Protein AF-A0A2E1CTG0-F1 (afdb_monomer_lite)

Structure (mmCIF, N/CA/C/O backbone):
data_AF-A0A2E1CTG0-F1
#
_entry.id   AF-A0A2E1CTG0-F1
#
loop_
_atom_site.group_PDB
_atom_site.id
_atom_site.type_symbol
_atom_site.label_atom_id
_atom_site.label_alt_id
_atom_site.label_comp_id
_atom_site.label_asym_id
_atom_site.label_entity_id
_atom_site.label_seq_id
_atom_site.pdbx_PDB_ins_code
_atom_site.Cartn_x
_atom_site.Cartn_y
_atom_site.Cartn_z
_atom_site.occupancy
_atom_site.B_iso_or_equiv
_atom_site.auth_seq_id
_atom_site.auth_comp_id
_atom_site.auth_asym_id
_atom_site.auth_atom_id
_atom_site.pdbx_PDB_model_num
ATOM 1 N N . MET A 1 1 ? -1.767 13.095 60.963 1.00 46.12 1 MET A N 1
ATOM 2 C CA . MET A 1 1 ? -0.354 13.303 60.591 1.00 46.12 1 MET A CA 1
ATOM 3 C C . MET A 1 1 ? 0.422 12.025 60.876 1.00 46.12 1 MET A C 1
ATOM 5 O O . MET A 1 1 ? 0.858 11.847 61.997 1.00 46.12 1 MET A O 1
ATOM 9 N N . GLN A 1 2 ? 0.518 11.128 59.890 1.00 29.50 2 GLN A N 1
ATOM 10 C CA . GLN A 1 2 ? 1.746 10.404 59.538 1.00 29.50 2 GLN A CA 1
ATOM 11 C C . GLN A 1 2 ? 1.504 9.608 58.246 1.00 29.50 2 GLN A C 1
ATOM 13 O O . GLN A 1 2 ? 0.707 8.682 58.178 1.00 29.50 2 GLN A O 1
ATOM 18 N N . ILE A 1 3 ? 2.180 10.099 57.221 1.00 37.25 3 ILE A N 1
ATOM 19 C CA . ILE A 1 3 ? 2.483 9.547 55.903 1.00 37.25 3 ILE A CA 1
ATOM 20 C C . ILE A 1 3 ? 3.379 8.311 56.056 1.00 37.25 3 ILE A C 1
ATOM 22 O O . ILE A 1 3 ? 4.397 8.409 56.735 1.00 37.25 3 ILE A O 1
ATOM 26 N N . TYR A 1 4 ? 3.064 7.212 55.364 1.00 34.09 4 TYR A N 1
ATOM 27 C CA . TYR A 1 4 ? 4.067 6.237 54.929 1.00 34.09 4 TYR A CA 1
ATOM 28 C C . TYR A 1 4 ? 3.794 5.796 53.490 1.00 34.09 4 TYR A C 1
ATOM 30 O O . TYR A 1 4 ? 2.730 5.285 53.153 1.00 34.09 4 TYR A O 1
ATOM 38 N N . ASN A 1 5 ? 4.805 6.057 52.663 1.00 42.94 5 ASN A N 1
ATOM 39 C CA . ASN A 1 5 ? 4.960 5.647 51.279 1.00 42.94 5 ASN A CA 1
ATOM 40 C C . ASN A 1 5 ? 4.848 4.125 51.136 1.00 42.94 5 ASN A C 1
ATOM 42 O O . ASN A 1 5 ? 5.611 3.387 51.756 1.00 42.94 5 ASN A O 1
ATOM 46 N N . GLY A 1 6 ? 3.964 3.678 50.251 1.00 35.22 6 GLY A N 1
ATOM 47 C CA . GLY A 1 6 ? 3.881 2.298 49.794 1.00 35.22 6 GLY A CA 1
ATOM 48 C C . GLY A 1 6 ? 3.630 2.294 48.298 1.00 35.22 6 GLY A C 1
ATOM 49 O O . GLY A 1 6 ? 2.486 2.269 47.860 1.00 35.22 6 GLY A O 1
ATOM 50 N N . LEU A 1 7 ? 4.715 2.377 47.528 1.00 42.28 7 LEU A N 1
ATOM 51 C CA . LEU A 1 7 ? 4.756 2.092 46.100 1.00 42.28 7 LEU A CA 1
ATOM 52 C C . LEU A 1 7 ? 4.224 0.665 45.894 1.00 42.28 7 LEU A C 1
ATOM 54 O O . LEU A 1 7 ? 4.961 -0.305 46.064 1.00 42.28 7 LEU A O 1
ATOM 58 N N . PHE A 1 8 ? 2.933 0.531 45.585 1.00 39.03 8 PHE A N 1
ATOM 59 C CA . PHE A 1 8 ? 2.354 -0.729 45.134 1.00 39.03 8 PHE A CA 1
ATOM 60 C C . PHE A 1 8 ? 2.888 -0.990 43.723 1.00 39.03 8 PHE A C 1
ATOM 62 O O . PHE A 1 8 ? 2.322 -0.557 42.722 1.00 39.03 8 PHE A O 1
ATOM 69 N N . LEU A 1 9 ? 4.039 -1.662 43.665 1.00 36.94 9 LEU A N 1
ATOM 70 C CA . LEU A 1 9 ? 4.516 -2.356 42.479 1.00 36.94 9 LEU A CA 1
ATOM 71 C C . LEU A 1 9 ? 3.487 -3.445 42.156 1.00 36.94 9 LEU A C 1
ATOM 73 O O . LEU A 1 9 ? 3.584 -4.568 42.651 1.00 36.94 9 LEU A O 1
ATOM 77 N N . PHE A 1 10 ? 2.477 -3.108 41.354 1.00 40.25 10 PHE A N 1
ATOM 78 C CA . PHE A 1 10 ? 1.678 -4.129 40.696 1.00 40.25 10 PHE A CA 1
ATOM 79 C C . PHE A 1 10 ? 2.615 -4.952 39.812 1.00 40.25 10 PHE A C 1
ATOM 81 O O . PHE A 1 10 ? 3.349 -4.433 38.970 1.00 40.25 10 PHE A O 1
ATOM 88 N N . SER A 1 11 ? 2.638 -6.251 40.089 1.00 38.06 11 SER A N 1
ATOM 89 C CA . SER A 1 11 ? 3.399 -7.256 39.363 1.00 38.06 11 SER A CA 1
ATOM 90 C C . SER A 1 11 ? 3.126 -7.138 37.862 1.00 38.06 11 SER A C 1
ATOM 92 O O . SER A 1 11 ? 2.003 -7.355 37.412 1.00 38.06 11 SER A O 1
ATOM 94 N N . ARG A 1 12 ? 4.175 -6.868 37.071 1.00 46.38 12 ARG A N 1
ATOM 95 C CA . ARG A 1 12 ? 4.156 -6.822 35.592 1.00 46.38 12 ARG A CA 1
ATOM 96 C C . ARG A 1 12 ? 3.578 -8.096 34.943 1.00 46.38 12 ARG A C 1
ATOM 98 O O . ARG A 1 12 ? 3.307 -8.100 33.751 1.00 46.38 12 ARG A O 1
ATOM 105 N N . LYS A 1 13 ? 3.381 -9.177 35.708 1.00 39.53 13 LYS A N 1
ATOM 106 C CA . LYS A 1 13 ? 2.804 -10.443 35.235 1.00 39.53 13 LYS A CA 1
ATOM 107 C C . LYS A 1 13 ? 1.272 -10.479 35.161 1.00 39.53 13 LYS A C 1
ATOM 109 O O . LYS A 1 13 ? 0.766 -11.369 34.491 1.00 39.53 13 LYS A O 1
ATOM 114 N N . GLU A 1 14 ? 0.544 -9.544 35.778 1.00 40.94 14 GLU A N 1
ATOM 115 C CA . GLU A 1 14 ? -0.932 -9.480 35.666 1.00 40.94 14 GLU A CA 1
ATOM 116 C C . GLU A 1 14 ? -1.437 -8.443 34.640 1.00 40.94 14 GLU A C 1
ATOM 118 O O . GLU A 1 14 ? -2.638 -8.298 34.444 1.00 40.94 14 GLU A O 1
ATOM 123 N N . LEU A 1 15 ? -0.534 -7.762 33.925 1.00 42.41 15 LEU A N 1
ATOM 124 C CA . LEU A 1 15 ? -0.847 -6.715 32.939 1.00 42.41 15 LEU A CA 1
ATOM 125 C C . LEU A 1 15 ? -0.970 -7.217 31.486 1.00 42.41 15 LEU A C 1
ATOM 127 O O . LEU A 1 15 ? -0.953 -6.421 30.561 1.00 42.41 15 LEU A O 1
ATOM 131 N N . ASN A 1 16 ? -1.133 -8.521 31.256 1.00 40.69 16 ASN A N 1
ATOM 132 C CA . ASN A 1 16 ? -1.235 -9.085 29.898 1.00 40.69 16 ASN A CA 1
ATOM 133 C C . ASN A 1 16 ? -2.663 -9.077 29.308 1.00 40.69 16 ASN A C 1
ATOM 135 O O . ASN A 1 16 ? -2.949 -9.836 28.386 1.00 40.69 16 ASN A O 1
ATOM 139 N N . LEU A 1 17 ? -3.574 -8.256 29.841 1.00 45.44 17 LEU A N 1
ATOM 140 C CA . LEU A 1 17 ? -4.969 -8.173 29.374 1.00 45.44 17 LEU A CA 1
ATOM 141 C C . LEU A 1 17 ? -5.371 -6.799 28.827 1.00 45.44 17 LEU A C 1
ATOM 143 O O . LEU A 1 17 ? -6.513 -6.630 28.409 1.00 45.44 17 LEU A O 1
ATOM 147 N N . VAL A 1 18 ? -4.457 -5.830 28.790 1.00 53.12 18 VAL A N 1
ATOM 148 C CA . VAL A 1 18 ? -4.709 -4.529 28.167 1.00 53.12 18 VAL A CA 1
ATOM 149 C C . VAL A 1 18 ? -3.572 -4.278 27.196 1.00 53.12 18 VAL A C 1
ATOM 151 O O . VAL A 1 18 ? -2.452 -4.027 27.625 1.00 53.12 18 VAL A O 1
ATOM 154 N N . ASN A 1 19 ? -3.848 -4.401 25.899 1.00 67.75 19 ASN A N 1
ATOM 155 C CA . ASN A 1 19 ? -2.944 -3.878 24.886 1.00 67.75 19 ASN A CA 1
ATOM 156 C C . ASN A 1 19 ? -2.989 -2.348 25.018 1.00 67.75 19 ASN A C 1
ATOM 158 O O . ASN A 1 19 ? -3.974 -1.719 24.634 1.00 67.75 19 ASN A O 1
ATOM 162 N N . ASP A 1 20 ? -2.003 -1.770 25.700 1.00 83.81 20 ASP A N 1
ATOM 163 C CA . ASP A 1 20 ? -1.908 -0.339 26.001 1.00 83.81 20 ASP A CA 1
ATOM 164 C C . ASP A 1 20 ? -1.174 0.440 24.903 1.00 83.81 20 ASP A C 1
ATOM 166 O O . ASP A 1 20 ? -0.995 1.656 25.017 1.00 83.81 20 ASP A O 1
ATOM 170 N N . THR A 1 21 ? -0.802 -0.246 23.821 1.00 85.50 21 THR A N 1
ATOM 171 C CA . THR A 1 21 ? -0.129 0.322 22.660 1.00 85.50 21 THR A CA 1
ATOM 172 C C . THR A 1 21 ? -0.707 -0.183 21.335 1.00 85.50 21 THR A C 1
ATOM 174 O O . THR A 1 21 ? -1.404 -1.199 21.272 1.00 85.50 21 THR A O 1
ATOM 177 N N . THR A 1 22 ? -0.423 0.542 20.250 1.00 85.38 22 THR A N 1
ATOM 178 C CA . THR A 1 22 ? -0.741 0.103 18.886 1.00 85.38 22 THR A CA 1
ATOM 179 C C . THR A 1 22 ? 0.131 -1.077 18.447 1.00 85.38 22 THR A C 1
ATOM 181 O O . THR A 1 22 ? 1.278 -1.217 18.868 1.00 85.38 22 THR A O 1
ATOM 184 N N . ALA A 1 23 ? -0.398 -1.921 17.557 1.00 82.88 23 ALA A N 1
ATOM 185 C CA . ALA A 1 23 ? 0.203 -3.215 17.225 1.00 82.88 23 ALA A CA 1
ATOM 186 C C . ALA A 1 23 ? 1.580 -3.143 16.536 1.00 82.88 23 ALA A C 1
ATOM 188 O O . ALA A 1 23 ? 2.377 -4.067 16.696 1.00 82.88 23 ALA A O 1
ATOM 189 N N . ARG A 1 24 ? 1.866 -2.100 15.739 1.00 83.44 24 ARG A N 1
ATOM 190 C CA . ARG A 1 24 ? 3.080 -2.053 14.904 1.00 83.44 24 ARG A CA 1
ATOM 191 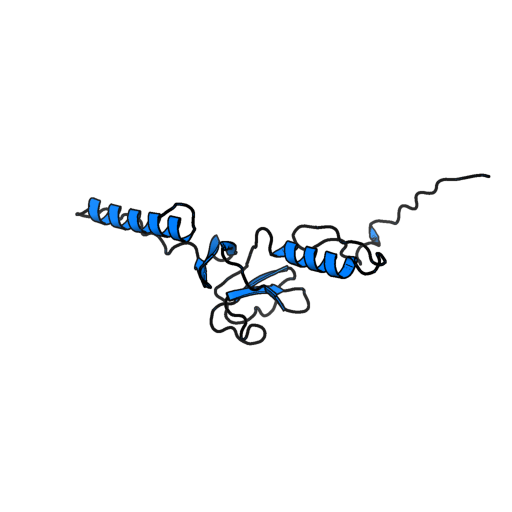C C . ARG A 1 24 ? 4.137 -1.066 15.387 1.00 83.44 24 ARG A C 1
ATOM 193 O O . ARG A 1 24 ? 5.322 -1.380 15.362 1.00 83.44 24 ARG A O 1
ATOM 200 N N . LEU A 1 25 ? 3.721 0.143 15.739 1.00 86.56 25 LEU A N 1
ATOM 201 C CA . LEU A 1 25 ? 4.585 1.248 16.155 1.00 86.56 25 LEU A CA 1
ATOM 202 C C . LEU A 1 25 ? 4.653 1.402 17.677 1.00 86.56 25 LEU A C 1
ATOM 204 O O . LEU A 1 25 ? 5.362 2.290 18.148 1.00 86.56 25 LEU A O 1
ATOM 208 N N . GLU A 1 26 ? 3.922 0.572 18.428 1.00 87.38 26 GLU A N 1
ATOM 209 C CA . GLU A 1 26 ? 3.869 0.603 19.892 1.00 87.38 26 GLU A CA 1
ATOM 210 C C . GLU A 1 26 ? 3.481 1.997 20.437 1.00 87.38 26 GLU A C 1
ATOM 212 O O . GLU A 1 26 ? 3.985 2.451 21.467 1.00 87.38 26 GLU A O 1
ATOM 217 N N . LEU A 1 27 ? 2.576 2.707 19.743 1.00 86.31 27 LEU A N 1
ATOM 218 C CA . LEU A 1 27 ? 2.115 4.034 20.161 1.00 86.31 27 LEU A CA 1
ATOM 219 C C . LEU A 1 27 ? 1.202 3.901 21.384 1.00 86.31 27 LEU A C 1
ATOM 221 O O . LEU A 1 27 ? 0.232 3.151 21.317 1.00 86.31 27 LEU A O 1
ATOM 225 N N . PRO A 1 28 ? 1.452 4.636 22.479 1.00 89.00 28 PRO A N 1
ATOM 226 C CA . PRO A 1 28 ? 0.692 4.482 23.712 1.00 89.00 28 PRO A CA 1
ATOM 227 C C . PRO A 1 28 ? -0.733 5.028 23.588 1.00 89.00 28 PRO A C 1
ATOM 229 O O . PRO A 1 28 ? -0.939 6.162 23.147 1.00 89.00 28 PRO A O 1
ATOM 232 N N . TYR A 1 29 ? -1.711 4.253 24.054 1.00 88.44 29 TYR A N 1
ATOM 233 C CA . TYR A 1 29 ? -3.102 4.681 24.151 1.00 88.44 29 TYR A CA 1
ATOM 234 C C . TYR A 1 29 ? -3.360 5.595 25.346 1.00 88.44 29 TYR A C 1
ATOM 236 O O . TYR A 1 29 ? -2.723 5.513 26.398 1.00 88.44 29 TYR A O 1
ATOM 244 N N . ILE A 1 30 ? -4.373 6.451 25.207 1.00 87.12 30 ILE A N 1
ATOM 245 C CA . ILE A 1 30 ? -4.944 7.180 26.338 1.00 87.12 30 ILE A CA 1
ATOM 246 C C . ILE A 1 30 ? -5.875 6.231 27.097 1.00 87.12 30 ILE A C 1
ATOM 248 O O . ILE A 1 30 ? -6.785 5.643 26.509 1.00 87.12 30 ILE A O 1
ATOM 252 N N . PHE A 1 31 ? -5.669 6.109 28.410 1.00 80.81 31 PHE A N 1
ATOM 253 C CA . PHE A 1 31 ? -6.520 5.301 29.283 1.00 80.81 31 PHE A CA 1
ATOM 254 C C . PHE A 1 31 ? -7.961 5.833 29.356 1.00 80.81 31 PHE A C 1
ATOM 256 O O . PHE A 1 31 ? -8.205 7.042 29.378 1.00 80.81 31 PHE A O 1
ATOM 263 N N . THR A 1 32 ? -8.912 4.907 29.462 1.00 71.31 32 THR A N 1
ATOM 264 C CA . THR A 1 32 ? -10.352 5.171 29.594 1.00 71.31 32 THR A CA 1
ATOM 265 C C . THR A 1 32 ? -10.671 6.034 30.825 1.00 71.31 32 THR A C 1
ATOM 267 O O . THR A 1 32 ? -10.027 5.871 31.861 1.00 71.31 32 THR A O 1
ATOM 270 N N . ASN A 1 33 ? -11.689 6.910 30.726 1.00 74.50 33 ASN A N 1
ATOM 271 C CA . ASN A 1 33 ? -12.136 7.941 31.700 1.00 74.50 33 ASN A CA 1
ATOM 272 C C . ASN A 1 33 ? -11.591 9.368 31.486 1.00 74.50 33 ASN A C 1
ATOM 274 O O . ASN A 1 33 ? -11.664 10.198 32.394 1.00 74.50 33 ASN A O 1
ATOM 278 N N . GLN A 1 34 ? -11.122 9.713 30.285 1.00 66.62 34 GLN A N 1
ATOM 279 C CA . GLN A 1 34 ? -10.700 11.079 29.935 1.00 66.62 34 GLN A CA 1
ATOM 280 C C . GLN A 1 34 ? -11.761 11.803 29.089 1.00 66.62 34 GLN A C 1
ATOM 282 O O . GLN A 1 34 ? -11.485 12.369 28.030 1.00 66.62 34 GLN A O 1
ATOM 287 N N . SER A 1 35 ? -13.006 11.835 29.582 1.00 74.00 35 SER A N 1
ATOM 288 C CA . SER A 1 35 ? -14.125 12.533 28.926 1.00 74.00 35 SER A CA 1
ATOM 289 C C . SER A 1 35 ? -14.423 12.034 27.497 1.00 74.00 35 SER A C 1
ATOM 291 O O . SER A 1 35 ? -14.848 12.824 26.654 1.00 74.00 35 SER A O 1
ATOM 293 N N . GLN A 1 36 ? -14.207 10.742 27.225 1.00 77.56 36 GLN A N 1
ATOM 294 C CA . GLN A 1 36 ? -14.409 10.079 25.925 1.00 77.56 36 GLN A CA 1
ATOM 295 C C . GLN A 1 36 ? -13.514 10.593 24.783 1.00 77.56 36 GLN A C 1
ATOM 297 O O . GLN A 1 36 ? -13.649 10.142 23.646 1.00 77.56 36 GLN A O 1
ATOM 302 N N . LYS A 1 37 ? -12.559 11.492 25.061 1.00 83.06 37 LYS A N 1
ATOM 303 C CA . LYS A 1 37 ? -11.563 11.936 24.070 1.00 83.06 37 LYS A CA 1
ATOM 304 C C . LYS A 1 37 ? -10.623 10.801 23.678 1.00 83.06 37 LYS A C 1
ATOM 306 O O . LYS A 1 37 ? -10.106 10.792 22.563 1.00 83.06 37 LYS A O 1
ATOM 311 N N . GLU A 1 38 ? -10.426 9.851 24.591 1.00 86.12 38 GLU A N 1
ATOM 312 C CA . GLU A 1 38 ? -9.632 8.650 24.380 1.00 86.12 38 GLU A CA 1
ATOM 313 C C . GLU A 1 38 ? -10.122 7.835 23.182 1.00 86.12 38 GLU A C 1
ATOM 315 O O . GLU A 1 38 ? -9.296 7.294 22.464 1.00 86.12 38 GLU A O 1
ATOM 320 N N . ILE A 1 39 ? -11.431 7.804 22.904 1.00 86.62 39 ILE A N 1
ATOM 321 C CA . ILE A 1 39 ? -11.990 6.974 21.829 1.00 86.62 39 ILE A CA 1
ATOM 322 C C . ILE A 1 39 ? -11.502 7.495 20.476 1.00 86.62 39 ILE A C 1
ATOM 324 O O . ILE A 1 39 ? -10.775 6.807 19.765 1.00 86.62 39 ILE A O 1
ATOM 328 N N . THR A 1 40 ? -11.822 8.751 20.152 1.00 87.25 40 THR A N 1
ATOM 329 C CA . THR A 1 40 ? -11.426 9.363 18.875 1.00 87.25 40 THR A CA 1
ATOM 330 C C . THR A 1 40 ? -9.908 9.436 18.720 1.00 87.25 40 THR A C 1
ATOM 332 O O . THR A 1 40 ? -9.388 9.265 17.619 1.00 87.25 40 THR A O 1
ATOM 335 N N . HIS A 1 41 ? -9.179 9.695 19.810 1.00 90.44 41 HIS A N 1
ATOM 336 C CA . HIS A 1 41 ? -7.724 9.775 19.753 1.00 90.44 41 HIS A CA 1
ATOM 337 C C . HIS A 1 41 ? -7.079 8.404 19.526 1.00 90.44 41 HIS A C 1
ATOM 339 O O . HIS A 1 41 ? -6.236 8.280 18.643 1.00 90.44 41 HIS A O 1
ATOM 345 N N . ASN A 1 42 ? -7.496 7.372 20.261 1.00 90.62 42 ASN A N 1
ATOM 346 C CA . ASN A 1 42 ? -6.942 6.028 20.107 1.00 90.62 42 ASN A CA 1
ATOM 347 C C . ASN A 1 42 ? -7.288 5.441 18.729 1.00 90.62 42 ASN A C 1
ATOM 349 O O . A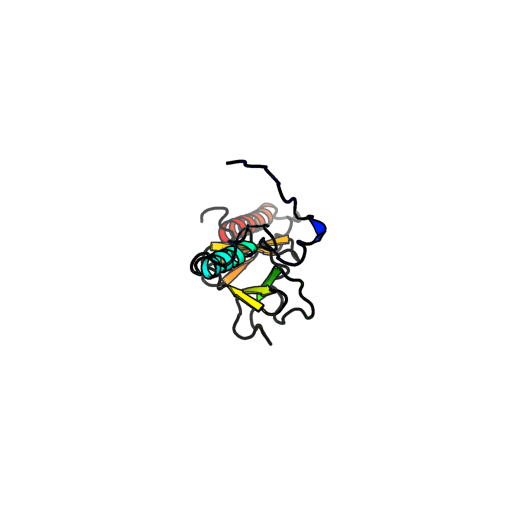SN A 1 42 ? -6.433 4.818 18.112 1.00 90.62 42 ASN A O 1
ATOM 353 N N . GLU A 1 43 ? -8.474 5.727 18.179 1.00 88.25 43 GLU A N 1
ATOM 354 C CA . GLU A 1 43 ? -8.804 5.382 16.787 1.00 88.25 43 GLU A CA 1
ATOM 355 C C . GLU A 1 43 ? -7.884 6.079 15.771 1.00 88.25 43 GLU A C 1
ATOM 357 O O . GLU A 1 43 ? -7.498 5.486 14.760 1.00 88.25 43 GLU A O 1
ATOM 362 N N . ALA A 1 44 ? -7.509 7.339 16.017 1.00 90.38 44 ALA A N 1
ATOM 363 C CA . ALA A 1 44 ? -6.549 8.046 15.174 1.00 90.38 44 ALA A CA 1
ATOM 364 C C . ALA A 1 44 ? -5.138 7.445 15.286 1.00 90.38 44 ALA A C 1
ATOM 366 O O . ALA A 1 44 ? -4.447 7.342 14.271 1.00 90.38 44 ALA A O 1
ATOM 367 N N . LEU A 1 45 ? -4.727 7.016 16.484 1.00 91.88 45 LEU A N 1
ATOM 368 C CA . LEU A 1 45 ? -3.457 6.318 16.702 1.00 91.88 45 LEU A CA 1
ATOM 369 C C . LEU A 1 45 ? -3.432 4.963 15.996 1.00 91.88 45 LEU A C 1
ATOM 371 O O . LEU A 1 45 ? -2.470 4.688 15.289 1.00 91.88 45 LEU A O 1
ATOM 375 N N . GLU A 1 46 ? -4.505 4.175 16.088 1.00 90.56 46 GLU A N 1
ATOM 376 C CA . GLU A 1 46 ? -4.668 2.935 15.319 1.00 90.56 46 GLU A CA 1
ATOM 377 C C . GLU A 1 46 ? -4.533 3.200 13.819 1.00 90.56 46 GLU A C 1
ATOM 379 O O . GLU A 1 46 ? -3.812 2.488 13.136 1.00 90.56 46 GLU A O 1
ATOM 384 N N . ARG A 1 47 ? -5.157 4.254 13.276 1.00 91.81 47 ARG A N 1
ATOM 385 C CA . ARG A 1 47 ? -4.997 4.598 11.850 1.00 91.81 47 ARG A CA 1
ATOM 386 C C . ARG A 1 47 ? -3.563 4.980 11.495 1.00 91.81 47 ARG A C 1
ATOM 388 O O . ARG A 1 47 ? -3.040 4.517 10.484 1.00 91.81 47 ARG A O 1
ATOM 395 N N . LEU A 1 48 ? -2.917 5.813 12.309 1.00 93.19 48 LEU A N 1
ATOM 396 C CA . LEU A 1 48 ? -1.520 6.195 12.094 1.00 93.19 48 LEU A CA 1
ATOM 397 C C . LEU A 1 48 ? -0.583 4.988 12.173 1.00 93.19 48 LEU A C 1
ATOM 399 O O . LEU A 1 48 ? 0.374 4.918 11.400 1.00 93.19 48 LEU A O 1
ATOM 403 N N . ASP A 1 49 ? -0.886 4.029 13.047 1.00 91.19 49 ASP A N 1
ATOM 404 C CA . ASP A 1 49 ? -0.079 2.838 13.279 1.00 91.19 49 ASP A CA 1
ATOM 405 C C . ASP A 1 49 ? 0.197 2.050 12.008 1.00 91.19 49 ASP A C 1
ATOM 407 O O . ASP A 1 49 ? 1.305 1.557 11.853 1.00 91.19 49 ASP A O 1
ATOM 411 N N . TRP A 1 50 ? -0.751 1.954 11.077 1.00 91.25 50 TRP A N 1
ATOM 412 C CA . TRP A 1 50 ? -0.559 1.205 9.831 1.00 91.25 50 TRP A CA 1
ATOM 413 C C . TRP A 1 50 ? -0.397 2.092 8.591 1.00 91.25 50 TRP A C 1
ATOM 415 O O . TRP A 1 50 ? 0.151 1.637 7.586 1.00 91.25 50 TRP A O 1
ATOM 425 N N . LEU A 1 51 ? -0.810 3.364 8.649 1.00 94.44 51 LEU A N 1
ATOM 426 C CA . LEU A 1 51 ? -0.665 4.302 7.530 1.00 94.44 51 LEU A CA 1
ATOM 427 C C . LEU A 1 51 ? 0.700 4.995 7.484 1.00 94.44 51 LEU A C 1
ATOM 429 O O . LEU A 1 51 ? 1.185 5.316 6.401 1.00 94.44 51 LEU A O 1
ATOM 433 N N . VAL A 1 52 ? 1.366 5.213 8.615 1.00 93.19 52 VAL A N 1
ATOM 434 C CA . VAL A 1 52 ? 2.746 5.725 8.605 1.00 93.19 52 VAL A CA 1
ATOM 435 C C . VAL A 1 52 ? 3.662 4.636 8.056 1.00 93.19 52 VAL A C 1
ATOM 437 O O . VAL A 1 52 ? 3.561 3.506 8.496 1.00 93.19 52 VAL A O 1
ATOM 440 N N . GLN A 1 53 ? 4.571 4.919 7.117 1.00 90.38 53 GLN A N 1
ATOM 441 C CA . GLN A 1 53 ? 5.472 3.887 6.557 1.00 90.38 53 GLN A CA 1
ATOM 442 C C . GLN A 1 53 ? 4.717 2.595 6.174 1.00 90.38 53 GLN A C 1
ATOM 444 O O . GLN A 1 53 ? 5.043 1.507 6.659 1.00 90.38 53 GLN A O 1
ATOM 449 N N . THR A 1 54 ? 3.637 2.735 5.398 1.00 94.81 54 THR A N 1
ATOM 450 C CA . THR A 1 54 ? 2.702 1.638 5.131 1.00 94.81 54 THR A CA 1
ATOM 451 C C . THR A 1 54 ? 3.419 0.450 4.490 1.00 94.81 54 THR A C 1
ATOM 453 O O . THR A 1 54 ? 3.931 0.545 3.372 1.00 94.81 54 THR A O 1
ATOM 456 N N . LYS A 1 55 ? 3.417 -0.688 5.185 1.00 95.25 55 LYS A N 1
ATOM 457 C CA . LYS A 1 55 ? 3.885 -1.978 4.674 1.00 95.25 55 LYS A CA 1
ATOM 458 C C . LYS A 1 55 ? 2.672 -2.830 4.358 1.00 95.25 55 LYS A C 1
ATOM 460 O O . LYS A 1 55 ? 1.833 -3.036 5.228 1.00 95.25 55 LYS A O 1
ATOM 465 N N . ILE A 1 56 ? 2.597 -3.335 3.136 1.00 97.19 56 ILE A N 1
ATOM 466 C CA . ILE A 1 56 ? 1.562 -4.278 2.717 1.00 97.19 56 ILE A CA 1
ATOM 467 C C . ILE A 1 56 ? 2.193 -5.627 2.385 1.00 97.19 56 ILE A C 1
ATOM 469 O O . ILE A 1 56 ? 3.355 -5.704 1.974 1.00 97.19 56 ILE A O 1
ATOM 473 N N . GLU A 1 57 ? 1.427 -6.697 2.539 1.00 97.25 57 GLU A N 1
ATOM 474 C CA . GLU A 1 57 ? 1.829 -8.034 2.120 1.00 97.25 57 GLU A CA 1
ATOM 475 C C . GLU A 1 57 ? 1.801 -8.147 0.599 1.00 97.25 57 GLU A C 1
ATOM 477 O O . GLU A 1 57 ? 2.786 -8.562 -0.004 1.00 97.25 57 GLU A O 1
ATOM 482 N N . SER A 1 58 ? 0.701 -7.721 -0.029 1.00 96.50 58 SER A N 1
ATOM 483 C CA . SER A 1 58 ? 0.539 -7.746 -1.482 1.00 96.50 58 SER A CA 1
ATOM 484 C C . SER A 1 58 ? -0.469 -6.703 -1.964 1.00 96.50 58 SER A C 1
ATOM 486 O O . SER A 1 58 ? -1.315 -6.224 -1.206 1.00 96.50 58 SER A O 1
ATOM 488 N N . ALA A 1 59 ? -0.387 -6.390 -3.256 1.00 96.12 59 ALA A N 1
ATOM 489 C CA . ALA A 1 59 ? -1.361 -5.587 -3.995 1.00 96.12 59 ALA A CA 1
ATOM 490 C C . ALA A 1 59 ? -1.995 -6.339 -5.177 1.00 96.12 59 ALA A C 1
ATOM 492 O O . ALA A 1 59 ? -2.595 -5.725 -6.057 1.00 96.12 59 ALA A O 1
ATOM 493 N N . GLN A 1 60 ? -1.785 -7.657 -5.254 1.00 94.94 60 GLN A N 1
ATOM 494 C CA . GLN A 1 60 ? -2.195 -8.482 -6.397 1.00 94.94 60 GLN A CA 1
ATOM 495 C C . GLN A 1 60 ? -3.414 -9.362 -6.093 1.00 94.94 60 GLN A C 1
ATOM 497 O O . GLN A 1 60 ? -3.916 -10.045 -6.983 1.00 94.94 60 GLN A O 1
ATOM 502 N N . LEU A 1 61 ? -3.898 -9.358 -4.849 1.00 97.00 61 LEU A N 1
ATOM 503 C CA . LEU A 1 61 ? -5.009 -10.198 -4.416 1.00 97.00 61 LEU A CA 1
ATOM 504 C C . LEU A 1 61 ? -6.359 -9.511 -4.659 1.00 97.00 61 LEU A C 1
ATOM 506 O O . LEU A 1 61 ? -6.562 -8.356 -4.290 1.00 97.00 61 LEU A O 1
ATOM 510 N N . THR A 1 62 ? -7.296 -10.255 -5.244 1.00 96.94 62 THR A N 1
ATOM 511 C CA . THR A 1 62 ? -8.707 -9.862 -5.438 1.00 96.94 62 THR A CA 1
ATOM 512 C C . THR A 1 62 ? -9.650 -10.533 -4.434 1.00 96.94 62 THR A C 1
ATOM 514 O O . THR A 1 62 ? -10.838 -10.217 -4.368 1.00 96.94 62 THR A O 1
ATOM 517 N N . VAL A 1 63 ? -9.130 -11.470 -3.642 1.00 96.94 63 VAL A N 1
ATOM 518 C CA . VAL A 1 63 ? -9.857 -12.216 -2.613 1.00 96.94 63 VAL A CA 1
ATOM 519 C C . VAL A 1 63 ? -9.114 -12.022 -1.288 1.00 96.94 63 VAL A C 1
ATOM 521 O O . VAL A 1 63 ? -7.885 -12.161 -1.282 1.00 96.94 63 VAL A O 1
ATOM 524 N N . PRO A 1 64 ? -9.819 -11.736 -0.178 1.00 96.38 64 PRO A N 1
ATOM 525 C CA . PRO A 1 64 ? -9.195 -11.655 1.132 1.00 96.38 64 PRO A CA 1
ATOM 526 C C . PRO A 1 64 ? -8.449 -12.954 1.490 1.00 96.38 64 PRO A C 1
ATOM 528 O O . PRO A 1 64 ? -8.970 -14.046 1.240 1.00 96.38 64 PRO A O 1
ATOM 531 N N . PRO A 1 65 ? -7.259 -12.873 2.110 1.00 96.62 65 PRO A N 1
ATOM 532 C CA . PRO A 1 65 ? -6.588 -14.032 2.688 1.00 96.62 65 PRO A CA 1
ATOM 533 C C . PRO A 1 65 ? -7.492 -14.777 3.680 1.00 96.62 65 PRO A C 1
ATOM 535 O O . PRO A 1 65 ? -8.263 -14.162 4.412 1.00 96.62 65 PRO A O 1
ATOM 538 N N . VAL A 1 66 ? -7.366 -16.106 3.735 1.00 93.88 66 VAL A N 1
ATOM 539 C CA . VAL A 1 66 ? -8.208 -16.965 4.594 1.00 93.88 66 VAL A CA 1
ATOM 540 C C . VAL A 1 66 ? -7.819 -16.868 6.075 1.00 93.88 66 VAL A C 1
ATOM 542 O O . VAL A 1 66 ? -8.647 -17.097 6.954 1.00 93.88 66 VAL A O 1
ATOM 545 N N . SER A 1 67 ? -6.559 -16.550 6.375 1.00 94.19 67 SER A N 1
ATOM 546 C CA . SER A 1 67 ? -6.047 -16.474 7.751 1.00 94.19 67 SER A CA 1
ATOM 547 C C . SER A 1 67 ? -5.028 -15.340 7.902 1.00 94.19 67 SER A C 1
ATOM 549 O O . SER A 1 67 ? -3.841 -15.611 8.069 1.00 94.19 67 SER A O 1
ATOM 551 N N . PRO A 1 68 ? -5.465 -14.075 7.772 1.00 95.19 68 PRO A N 1
ATOM 552 C CA . PRO A 1 68 ? -4.606 -12.924 8.010 1.00 95.19 68 PRO A CA 1
ATOM 553 C C . PRO A 1 68 ? -4.273 -12.791 9.503 1.00 95.19 68 PRO A C 1
ATOM 555 O O . PRO A 1 68 ? -5.110 -13.047 10.371 1.00 95.19 68 PRO A O 1
ATOM 558 N N . GLU A 1 69 ? -3.053 -12.356 9.797 1.00 93.00 69 GLU A N 1
ATOM 559 C CA . GLU A 1 69 ? -2.639 -11.971 11.148 1.00 93.00 69 GLU A CA 1
ATOM 560 C C . GLU A 1 69 ? -3.017 -10.510 11.418 1.00 93.00 69 GLU A C 1
ATOM 562 O O . GLU A 1 69 ? -3.105 -9.688 10.501 1.00 93.00 69 GLU A O 1
ATOM 567 N N . GLU A 1 70 ? -3.296 -10.180 12.680 1.00 90.56 70 GLU A N 1
ATOM 568 C CA . GLU A 1 70 ? -3.636 -8.812 13.074 1.00 90.56 70 GLU A CA 1
ATOM 569 C C . GLU A 1 70 ? -2.519 -7.836 12.675 1.00 90.56 70 GLU A C 1
ATOM 571 O O . GLU A 1 70 ? -1.334 -8.106 12.853 1.00 90.56 70 GLU A O 1
ATOM 576 N N . GLY A 1 71 ? -2.901 -6.702 12.090 1.00 88.38 71 GLY A N 1
ATOM 577 C CA . GLY A 1 71 ? -1.972 -5.684 11.607 1.00 88.38 71 GLY A CA 1
ATOM 578 C C . GLY A 1 71 ? -1.491 -5.881 10.169 1.00 88.38 71 GLY A C 1
ATOM 579 O O . GLY A 1 71 ? -1.001 -4.918 9.575 1.00 88.38 71 GLY A O 1
ATOM 580 N N . GLN A 1 72 ? -1.673 -7.062 9.568 1.00 94.38 72 GLN A N 1
ATOM 581 C CA . GLN A 1 72 ? -1.327 -7.265 8.161 1.00 94.38 72 GLN A CA 1
ATOM 582 C C . GLN A 1 72 ? -2.212 -6.409 7.249 1.00 94.38 72 GLN A C 1
ATOM 584 O O . GLN A 1 72 ? -3.408 -6.218 7.499 1.00 94.38 72 GLN A O 1
ATOM 589 N N . CYS A 1 73 ? -1.599 -5.885 6.187 1.00 97.19 73 CYS A N 1
ATOM 590 C CA . CYS A 1 73 ? -2.231 -4.953 5.260 1.00 97.19 73 CYS A CA 1
ATOM 591 C C . CYS A 1 73 ? -2.086 -5.412 3.805 1.00 97.19 73 CYS A C 1
ATOM 593 O O . CYS A 1 73 ? -1.079 -6.004 3.428 1.00 97.19 73 CYS A O 1
ATOM 595 N N . TRP A 1 74 ? -3.056 -5.071 2.964 1.00 98.00 74 TRP A N 1
ATOM 596 C CA . TRP A 1 74 ? -3.059 -5.320 1.522 1.00 98.00 74 TRP A CA 1
ATOM 597 C C . TRP A 1 74 ? -3.576 -4.097 0.784 1.00 98.00 74 TRP A C 1
ATOM 599 O O . TRP A 1 74 ? -4.345 -3.318 1.334 1.00 98.00 74 TRP A O 1
ATOM 609 N N . VAL A 1 75 ? -3.203 -3.953 -0.483 1.00 98.06 75 VAL A N 1
ATOM 610 C CA . VAL A 1 75 ? -3.979 -3.127 -1.414 1.00 98.06 75 VAL A CA 1
ATOM 611 C C . VAL A 1 75 ? -4.927 -4.054 -2.158 1.00 98.06 75 VAL A C 1
ATOM 613 O O . VAL A 1 75 ? -4.493 -5.050 -2.738 1.00 98.06 75 VAL A O 1
ATOM 616 N N . VAL A 1 76 ? -6.217 -3.735 -2.143 1.00 98.12 76 VAL A N 1
ATOM 617 C CA . VAL A 1 76 ? -7.231 -4.527 -2.843 1.00 98.12 76 VAL A CA 1
ATOM 618 C C . VAL A 1 76 ? -7.036 -4.361 -4.350 1.00 98.12 76 VAL A C 1
ATOM 620 O O . VAL A 1 76 ? -7.140 -3.249 -4.883 1.00 98.12 76 VAL A O 1
ATOM 623 N N . ALA A 1 77 ? -6.751 -5.459 -5.052 1.00 96.88 77 ALA A N 1
ATOM 624 C CA . ALA A 1 77 ? -6.623 -5.434 -6.503 1.00 96.88 77 ALA A CA 1
ATOM 625 C C . ALA A 1 77 ? -7.981 -5.169 -7.177 1.00 96.88 77 ALA A C 1
ATOM 627 O O . ALA A 1 77 ? -9.045 -5.335 -6.582 1.00 96.88 77 ALA A O 1
ATOM 628 N N . THR A 1 78 ? -7.947 -4.746 -8.441 1.00 95.81 78 THR A N 1
ATOM 629 C CA . THR A 1 78 ? -9.169 -4.484 -9.217 1.00 95.81 78 THR A CA 1
ATOM 630 C C . THR A 1 78 ? -10.049 -5.734 -9.300 1.00 95.81 78 THR A C 1
ATOM 632 O O . THR A 1 78 ? -9.550 -6.812 -9.619 1.00 95.81 78 THR A O 1
ATOM 635 N N . GLY A 1 79 ? -11.355 -5.584 -9.059 1.00 95.44 79 GLY A N 1
ATOM 636 C CA . GLY A 1 79 ? -12.301 -6.701 -9.020 1.00 95.44 79 GLY A CA 1
ATOM 637 C C . GLY A 1 79 ? -12.294 -7.441 -7.683 1.00 95.44 79 GLY A C 1
ATOM 638 O O . GLY A 1 79 ? -12.327 -8.672 -7.663 1.00 95.44 79 GLY A O 1
ATOM 639 N N . GLY A 1 80 ? -12.218 -6.696 -6.577 1.00 96.44 80 GLY A N 1
ATOM 640 C CA . GLY A 1 80 ? -12.279 -7.252 -5.229 1.00 96.44 80 GLY A CA 1
ATOM 641 C C . GLY A 1 80 ? -13.568 -8.053 -5.009 1.00 96.44 80 GLY A C 1
ATOM 642 O O . GLY A 1 80 ? -14.633 -7.721 -5.532 1.00 96.44 80 GLY A O 1
ATOM 643 N N . SER A 1 81 ? -13.484 -9.127 -4.231 1.00 97.12 81 SER A N 1
ATOM 644 C CA . SER A 1 81 ? -14.601 -10.043 -3.977 1.00 97.12 81 SER A CA 1
ATOM 645 C C . SER A 1 81 ? -14.747 -10.372 -2.490 1.00 97.12 81 SER A C 1
ATOM 647 O O . SER A 1 81 ? -13.857 -10.091 -1.685 1.00 97.12 81 SER A O 1
ATOM 649 N N . GLY A 1 82 ? -15.893 -10.944 -2.108 1.00 96.00 82 GLY A N 1
ATOM 650 C CA . GLY A 1 82 ? -16.221 -11.180 -0.700 1.00 96.00 82 GLY A CA 1
ATOM 651 C C . GLY A 1 82 ? -16.215 -9.870 0.092 1.00 96.00 82 GLY A C 1
ATOM 652 O O . GLY A 1 82 ? -16.754 -8.866 -0.371 1.00 96.00 82 GLY A O 1
ATOM 653 N N . GLU A 1 83 ? -15.536 -9.866 1.239 1.00 96.94 83 GLU A N 1
ATOM 654 C CA . GLU A 1 83 ? -15.375 -8.681 2.099 1.00 96.94 83 GLU A CA 1
ATOM 655 C C . GLU A 1 83 ? -14.641 -7.516 1.408 1.00 96.94 83 GLU A C 1
ATOM 657 O O . GLU A 1 83 ? -14.713 -6.380 1.867 1.00 96.94 83 GLU A O 1
ATOM 662 N N . TRP A 1 84 ? -13.926 -7.775 0.307 1.00 97.88 84 TRP A N 1
ATOM 663 C CA . TRP A 1 84 ? -13.208 -6.754 -0.465 1.00 97.88 84 TRP A CA 1
ATOM 664 C C . TRP A 1 84 ? -14.017 -6.200 -1.649 1.00 97.88 84 TRP A C 1
ATOM 666 O O . TRP A 1 84 ? -13.497 -5.400 -2.428 1.00 97.88 84 TRP A O 1
ATOM 676 N N . SER A 1 85 ? -15.279 -6.606 -1.818 1.00 98.00 85 SER A N 1
ATOM 677 C CA . SER A 1 85 ? -16.113 -6.138 -2.929 1.00 98.00 85 SER A CA 1
ATOM 678 C C . SER A 1 85 ? -16.365 -4.626 -2.873 1.00 98.00 85 SER A C 1
ATOM 680 O O . SER A 1 85 ? -16.794 -4.095 -1.847 1.00 98.00 85 SER A O 1
ATOM 682 N N . GLY A 1 86 ? -16.088 -3.923 -3.980 1.00 97.06 86 GLY A N 1
ATOM 683 C CA . GLY A 1 86 ? -16.237 -2.466 -4.077 1.00 97.06 86 GLY A CA 1
ATOM 684 C C . GLY A 1 86 ? -15.182 -1.671 -3.297 1.00 97.06 86 GLY A C 1
ATOM 685 O O . GLY A 1 86 ? -15.408 -0.501 -2.977 1.00 97.06 86 GLY A O 1
ATOM 686 N N . LYS A 1 87 ? -14.071 -2.314 -2.914 1.00 98.00 87 LYS A N 1
ATOM 687 C CA . LYS A 1 87 ? -12.951 -1.715 -2.167 1.00 98.00 87 LYS A CA 1
ATOM 688 C C . LYS A 1 87 ? -11.664 -1.667 -2.980 1.00 98.00 87 LYS A C 1
ATOM 690 O O . LYS A 1 87 ? -10.591 -1.535 -2.401 1.00 98.00 87 LYS A O 1
ATOM 695 N N . GLU A 1 88 ? -11.753 -1.775 -4.303 1.00 96.81 88 GLU A N 1
ATOM 696 C CA . GLU A 1 88 ? -10.610 -1.714 -5.210 1.00 96.81 88 GLU A CA 1
ATOM 697 C C . GLU A 1 88 ? -9.739 -0.495 -4.905 1.00 96.81 88 GLU A C 1
ATOM 699 O O . GLU A 1 88 ? -10.244 0.588 -4.612 1.00 96.81 88 GLU A O 1
ATOM 704 N N . THR A 1 89 ? -8.421 -0.670 -4.996 1.00 96.56 89 THR A N 1
ATOM 705 C CA . THR A 1 89 ? -7.391 0.342 -4.701 1.00 96.56 89 THR A CA 1
ATOM 706 C C . THR A 1 89 ? -7.283 0.769 -3.235 1.00 96.56 89 THR A C 1
ATOM 708 O O . THR A 1 89 ? -6.264 1.356 -2.871 1.00 96.56 89 THR A O 1
ATOM 711 N N . GLN A 1 90 ? -8.251 0.445 -2.373 1.00 98.19 90 GLN A N 1
ATOM 712 C CA . GLN A 1 90 ? -8.160 0.765 -0.950 1.00 98.19 90 GLN A CA 1
ATOM 713 C C . GLN A 1 90 ? -7.109 -0.099 -0.260 1.00 98.19 90 GLN A C 1
ATOM 715 O O . GLN A 1 90 ? -6.830 -1.232 -0.664 1.00 98.19 90 GLN A O 1
ATOM 720 N N . ILE A 1 91 ? -6.532 0.450 0.804 1.00 98.19 91 ILE A N 1
ATOM 721 C CA . ILE A 1 91 ? -5.631 -0.293 1.674 1.00 98.19 91 ILE A CA 1
ATOM 722 C C . ILE A 1 91 ? -6.487 -0.974 2.742 1.00 98.19 91 ILE A C 1
ATOM 724 O O . ILE A 1 91 ? -7.185 -0.302 3.498 1.00 98.19 91 ILE A O 1
ATOM 728 N N . ALA A 1 92 ? -6.460 -2.301 2.779 1.00 97.94 92 ALA A N 1
ATOM 729 C CA . ALA A 1 92 ? -7.200 -3.137 3.710 1.00 97.94 92 ALA A CA 1
ATOM 730 C C . ALA A 1 92 ? -6.264 -3.652 4.810 1.00 97.94 92 ALA A C 1
ATOM 732 O O . ALA A 1 92 ? -5.278 -4.318 4.504 1.00 97.94 92 ALA A O 1
ATOM 733 N N . ARG A 1 93 ? -6.584 -3.387 6.078 1.00 96.31 93 ARG A N 1
ATOM 734 C CA . ARG A 1 93 ? -5.907 -3.930 7.265 1.00 96.31 93 ARG A CA 1
ATOM 735 C C . ARG A 1 93 ? -6.799 -4.949 7.957 1.00 96.31 93 ARG A C 1
ATOM 737 O O . ARG A 1 93 ? -7.992 -4.703 8.136 1.00 96.31 93 ARG A O 1
ATOM 744 N N . TRP A 1 94 ? -6.216 -6.050 8.414 1.00 95.25 94 TRP A N 1
ATOM 745 C CA . TRP A 1 94 ? -6.894 -6.970 9.323 1.00 95.25 94 TRP A CA 1
ATOM 746 C C . TRP A 1 94 ? -6.723 -6.525 10.783 1.00 95.25 94 TRP A C 1
ATOM 748 O O . TRP A 1 94 ? -5.597 -6.380 11.253 1.00 95.25 94 TRP A O 1
ATOM 758 N N . GLN A 1 95 ? -7.825 -6.320 11.513 1.00 90.38 95 GLN A N 1
ATOM 759 C CA . GLN A 1 95 ? -7.814 -5.933 12.941 1.00 90.38 95 GLN A CA 1
ATOM 760 C C . GLN A 1 95 ? -8.043 -7.123 13.897 1.00 90.38 95 GLN A C 1
ATOM 762 O O . GLN A 1 95 ? -8.524 -6.953 15.011 1.00 90.38 95 GLN A O 1
ATOM 767 N N . GLY A 1 96 ? -7.837 -8.359 13.432 1.00 89.06 96 GLY A N 1
ATOM 768 C CA . GLY A 1 96 ? -8.090 -9.577 14.216 1.00 89.06 96 GLY A CA 1
ATOM 769 C C . GLY A 1 96 ? -9.535 -10.089 14.142 1.00 89.06 96 GLY A C 1
ATOM 770 O O . GLY A 1 96 ? -9.762 -11.296 14.162 1.00 89.06 96 GLY A O 1
ATOM 771 N N . THR A 1 97 ? -10.514 -9.192 14.001 1.00 91.00 97 THR A N 1
ATOM 772 C CA . THR A 1 97 ? -11.954 -9.535 13.949 1.00 91.00 97 THR A CA 1
ATOM 773 C C . THR A 1 97 ? -12.659 -9.114 12.662 1.00 91.00 97 THR A C 1
ATOM 775 O O . THR A 1 97 ? -13.792 -9.524 12.421 1.00 91.00 97 THR A O 1
ATOM 778 N N . GLY A 1 98 ? -12.013 -8.293 11.834 1.00 93.50 98 GLY A N 1
ATOM 779 C CA . GLY A 1 98 ? -12.605 -7.755 10.616 1.00 93.50 98 GLY A CA 1
ATOM 780 C C . GLY A 1 98 ? -11.613 -6.964 9.770 1.00 93.50 98 GLY A C 1
ATOM 781 O O . GLY A 1 98 ? -10.448 -6.784 10.138 1.00 93.50 98 GLY A O 1
ATOM 782 N N . TRP A 1 99 ? -12.095 -6.482 8.627 1.00 96.38 99 TRP A N 1
ATOM 783 C CA . TRP A 1 99 ? -11.329 -5.638 7.717 1.00 96.38 99 TRP A CA 1
ATOM 784 C C . TRP A 1 99 ? -11.600 -4.159 7.980 1.00 96.38 99 TRP A C 1
ATOM 786 O O . TRP A 1 99 ? -12.749 -3.724 8.048 1.00 96.38 99 TRP A O 1
ATOM 796 N N . VAL A 1 100 ? -10.529 -3.379 8.074 1.00 95.56 100 VAL A N 1
ATOM 797 C CA . VAL A 1 100 ? -10.568 -1.915 8.085 1.00 95.56 100 VAL A CA 1
ATOM 798 C C . VAL A 1 100 ? -9.985 -1.425 6.772 1.00 95.56 100 VAL A C 1
ATOM 800 O O . VAL A 1 100 ? -8.924 -1.884 6.360 1.00 95.56 100 VAL A O 1
ATOM 803 N N . PHE A 1 101 ? -10.664 -0.487 6.119 1.00 97.06 101 PHE A N 1
ATOM 804 C CA . PHE A 1 101 ? -10.242 0.038 4.825 1.00 97.06 101 PHE A CA 1
ATOM 805 C C . PHE A 1 101 ? -9.883 1.519 4.917 1.00 97.06 101 PHE A C 1
ATOM 807 O O . PHE A 1 101 ? -10.534 2.283 5.632 1.00 97.06 101 PHE A O 1
ATOM 814 N N . HIS A 1 102 ? -8.863 1.917 4.162 1.00 97.00 102 HIS A N 1
ATOM 815 C CA . HIS A 1 102 ? -8.451 3.303 3.967 1.00 97.00 102 HIS A CA 1
ATOM 816 C C . HIS A 1 102 ? -8.430 3.629 2.482 1.00 97.00 102 HIS A C 1
ATOM 818 O O . HIS A 1 102 ? -7.783 2.938 1.689 1.00 97.00 102 HIS A O 1
ATOM 824 N N . GLU A 1 103 ? -9.118 4.705 2.125 1.00 97.12 103 GLU A N 1
ATOM 825 C CA . GLU A 1 103 ? -9.052 5.279 0.791 1.00 97.12 103 GLU A CA 1
ATOM 826 C C . GLU A 1 103 ? -7.730 6.045 0.639 1.00 97.12 103 GLU A C 1
ATOM 828 O O . GLU A 1 103 ? -7.472 6.975 1.411 1.00 97.12 103 GLU A O 1
ATOM 833 N N . PRO A 1 104 ? -6.854 5.644 -0.299 1.00 96.94 104 PRO A N 1
ATOM 834 C CA . PRO A 1 104 ? -5.559 6.281 -0.452 1.00 96.94 104 PRO A CA 1
ATOM 835 C C . PRO A 1 104 ? -5.690 7.732 -0.914 1.00 96.94 104 PRO A C 1
ATOM 837 O O . PRO A 1 104 ? -6.560 8.080 -1.710 1.00 96.94 104 PRO A O 1
ATOM 840 N N . ILE A 1 105 ? -4.778 8.575 -0.434 1.00 95.75 105 ILE A N 1
ATOM 841 C CA . ILE A 1 105 ? -4.673 9.975 -0.859 1.00 95.75 105 ILE A CA 1
ATOM 842 C C . ILE A 1 105 ? -3.610 10.136 -1.949 1.00 95.75 105 ILE A C 1
ATOM 844 O O . ILE A 1 105 ? -2.651 9.364 -2.018 1.00 95.75 105 ILE A O 1
ATOM 848 N N . GLU A 1 106 ? -3.755 11.161 -2.792 1.00 95.00 106 GLU A N 1
ATOM 849 C CA . GLU A 1 106 ? -2.781 11.477 -3.843 1.00 95.00 106 GLU A CA 1
ATOM 850 C C . GLU A 1 106 ? -1.365 11.631 -3.260 1.00 95.00 106 GLU A C 1
ATOM 852 O O . GLU A 1 106 ? -1.144 12.361 -2.292 1.00 95.00 106 GLU A O 1
ATOM 857 N N . GLY A 1 107 ? -0.398 10.926 -3.847 1.00 92.25 107 GLY A N 1
ATOM 858 C CA . GLY A 1 107 ? 0.994 10.900 -3.401 1.00 92.25 107 GLY A CA 1
ATOM 859 C C . GLY A 1 107 ? 1.299 9.929 -2.255 1.00 92.25 107 GLY A C 1
ATOM 860 O O . GLY A 1 107 ? 2.462 9.842 -1.855 1.00 92.25 107 GLY A O 1
ATOM 861 N N . GLN A 1 108 ? 0.315 9.186 -1.735 1.00 95.31 108 GLN A N 1
ATOM 862 C CA . GLN A 1 108 ? 0.550 8.180 -0.697 1.00 95.31 108 GLN A CA 1
ATOM 863 C C . GLN A 1 108 ? 1.475 7.066 -1.206 1.00 95.31 108 GLN A C 1
ATOM 865 O O . GLN A 1 108 ? 1.313 6.577 -2.323 1.00 95.31 108 GLN A O 1
ATOM 870 N N . ASN A 1 109 ? 2.433 6.653 -0.372 1.00 94.50 109 ASN A N 1
ATOM 871 C CA . ASN A 1 109 ? 3.383 5.586 -0.685 1.00 94.50 109 ASN A CA 1
ATOM 872 C C . ASN A 1 109 ? 3.130 4.354 0.181 1.00 94.50 109 ASN A C 1
ATOM 874 O O . ASN A 1 109 ? 2.808 4.473 1.363 1.00 94.50 109 ASN A O 1
ATOM 878 N N . VAL A 1 110 ? 3.343 3.179 -0.403 1.00 96.38 110 VAL A N 1
ATOM 879 C CA . VAL A 1 110 ? 3.296 1.882 0.281 1.00 96.38 110 VAL A CA 1
ATOM 880 C C . VAL A 1 110 ? 4.485 1.034 -0.149 1.00 96.38 110 VAL A C 1
ATOM 882 O O . VAL A 1 110 ? 4.953 1.144 -1.282 1.00 96.38 110 VAL A O 1
ATOM 885 N N . TRP A 1 111 ? 4.962 0.159 0.728 1.00 95.75 111 TRP A N 1
ATOM 886 C CA . TRP A 1 111 ? 5.964 -0.848 0.393 1.00 95.75 111 TRP A CA 1
ATOM 887 C C . TRP A 1 111 ? 5.320 -2.235 0.355 1.00 95.75 111 TRP A C 1
ATOM 889 O O . TRP A 1 111 ? 4.742 -2.680 1.348 1.00 95.75 111 TRP A O 1
ATOM 899 N N . ALA A 1 112 ? 5.392 -2.902 -0.799 1.00 96.19 112 ALA A N 1
ATOM 900 C CA . ALA A 1 112 ? 4.864 -4.245 -1.006 1.00 96.19 112 ALA A CA 1
ATOM 901 C C . ALA A 1 112 ? 5.934 -5.298 -0.719 1.00 96.19 112 ALA A C 1
ATOM 903 O O . ALA A 1 112 ? 6.963 -5.357 -1.396 1.00 96.19 112 ALA A O 1
ATOM 904 N N . SER A 1 113 ? 5.666 -6.132 0.283 1.00 95.12 113 SER A N 1
ATOM 905 C CA . SER A 1 113 ? 6.634 -7.088 0.826 1.00 95.12 113 SER A CA 1
ATOM 906 C C . SER A 1 113 ? 6.891 -8.261 -0.112 1.00 95.12 113 SER A C 1
ATOM 908 O O . SER A 1 113 ? 8.032 -8.696 -0.238 1.00 95.12 113 SER A O 1
ATOM 910 N N . ASP A 1 114 ? 5.847 -8.743 -0.792 1.00 95.00 114 ASP A N 1
ATOM 911 C CA . ASP A 1 114 ? 5.908 -9.865 -1.736 1.00 95.00 114 ASP A CA 1
ATOM 912 C C . ASP A 1 114 ? 6.887 -9.644 -2.898 1.00 95.00 114 ASP A C 1
ATOM 914 O O . ASP A 1 114 ? 7.573 -10.568 -3.330 1.00 95.00 114 ASP A O 1
ATOM 918 N N . ARG A 1 115 ? 6.955 -8.408 -3.395 1.00 92.06 115 ARG A N 1
ATOM 919 C CA . ARG A 1 115 ? 7.752 -8.006 -4.562 1.00 92.06 115 ARG A CA 1
ATOM 920 C C . ARG A 1 115 ? 8.946 -7.129 -4.201 1.00 92.06 115 ARG A C 1
ATOM 922 O O . ARG A 1 115 ? 9.767 -6.857 -5.067 1.00 92.06 115 ARG A O 1
ATOM 929 N N . GLN A 1 116 ? 9.034 -6.675 -2.951 1.00 92.12 116 GLN A N 1
ATOM 930 C CA . GLN A 1 116 ? 10.044 -5.734 -2.462 1.00 92.12 116 GLN A CA 1
ATOM 931 C C . GLN A 1 116 ? 10.092 -4.413 -3.250 1.00 92.12 116 GLN A C 1
ATOM 933 O O . GLN A 1 116 ? 11.163 -3.858 -3.492 1.00 92.12 116 GLN A O 1
ATOM 938 N N . ILE A 1 117 ? 8.927 -3.882 -3.632 1.00 91.50 117 ILE A N 1
ATOM 939 C CA . ILE A 1 117 ? 8.817 -2.631 -4.399 1.00 91.50 117 ILE A CA 1
ATOM 940 C C . ILE A 1 117 ? 7.940 -1.596 -3.697 1.00 91.50 117 ILE A C 1
ATOM 942 O O . ILE A 1 117 ? 7.056 -1.930 -2.908 1.00 91.50 117 ILE A O 1
ATOM 946 N N . VAL A 1 118 ? 8.158 -0.327 -4.036 1.00 92.50 118 VAL A N 1
ATOM 947 C CA . VAL A 1 118 ? 7.294 0.783 -3.622 1.00 92.50 118 VAL A CA 1
ATOM 948 C C . VAL A 1 118 ? 6.142 0.938 -4.616 1.00 92.50 118 VAL A C 1
ATOM 950 O O . VAL A 1 118 ? 6.297 0.689 -5.813 1.00 92.50 118 VAL A O 1
ATOM 953 N N . GLY A 1 119 ? 4.975 1.321 -4.113 1.00 94.12 119 GLY A N 1
ATOM 954 C CA . GLY A 1 119 ? 3.864 1.830 -4.905 1.00 94.12 119 GLY A CA 1
ATOM 955 C C . GLY A 1 119 ? 3.516 3.246 -4.471 1.00 94.12 119 GLY A C 1
ATOM 956 O O . GLY A 1 119 ? 3.523 3.538 -3.275 1.00 94.12 119 GLY A O 1
ATOM 957 N N . ARG A 1 120 ? 3.184 4.103 -5.437 1.00 94.25 120 ARG A N 1
ATOM 958 C CA . ARG A 1 120 ? 2.721 5.474 -5.209 1.00 94.25 120 ARG A CA 1
ATOM 959 C C . ARG A 1 120 ? 1.322 5.655 -5.781 1.00 94.25 120 ARG A C 1
ATOM 961 O O . ARG A 1 120 ? 1.079 5.288 -6.927 1.00 94.25 120 ARG A O 1
ATOM 968 N N . PHE A 1 121 ? 0.404 6.214 -5.005 1.00 95.44 121 PHE A N 1
ATOM 969 C CA . PHE A 1 121 ? -0.938 6.526 -5.487 1.00 95.44 121 PHE A CA 1
ATOM 970 C C . PHE A 1 121 ? -0.911 7.832 -6.287 1.00 95.44 121 PHE A C 1
ATOM 972 O O . PHE A 1 121 ? -0.529 8.873 -5.749 1.00 95.44 121 PHE A O 1
ATOM 979 N N . VAL A 1 122 ? -1.253 7.760 -7.574 1.00 93.19 122 VAL A N 1
ATOM 980 C CA . VAL A 1 122 ? -1.222 8.891 -8.510 1.00 93.19 122 VAL A CA 1
ATOM 981 C C . 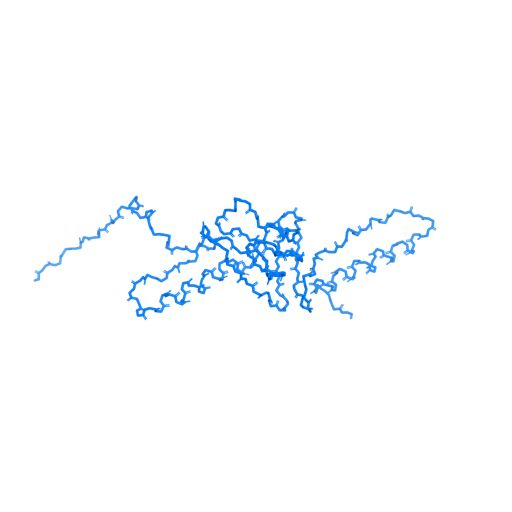VAL A 1 122 ? -2.449 8.857 -9.412 1.00 93.19 122 VAL A C 1
ATOM 983 O O . VAL A 1 122 ? -2.727 7.838 -10.046 1.00 93.19 122 VAL A O 1
ATOM 986 N N . SER A 1 123 ? -3.161 9.980 -9.508 1.00 92.88 123 SER A N 1
ATOM 987 C CA . SER A 1 123 ? -4.328 10.160 -10.386 1.00 92.88 123 SER A CA 1
ATOM 988 C C . SER A 1 123 ? -5.388 9.061 -10.225 1.00 92.88 123 SER A C 1
ATOM 990 O O . SER A 1 123 ? -5.939 8.558 -11.203 1.00 92.88 123 SER A O 1
ATOM 992 N N . GLY A 1 124 ? -5.663 8.666 -8.978 1.00 93.25 124 GLY A N 1
ATOM 993 C CA . GLY A 1 124 ? -6.672 7.650 -8.669 1.00 93.25 124 GLY A CA 1
ATOM 994 C C . GLY A 1 124 ? -6.223 6.203 -8.910 1.00 93.25 124 GLY A C 1
ATOM 995 O O . GLY A 1 124 ? -7.065 5.314 -9.028 1.00 93.25 124 GLY A O 1
ATOM 996 N N . SER A 1 125 ? -4.922 5.931 -9.043 1.00 94.06 125 SER A N 1
ATOM 997 C CA . SER A 1 125 ? -4.402 4.576 -9.269 1.00 94.06 125 SER A CA 1
ATOM 998 C C . SER A 1 125 ? -3.027 4.350 -8.640 1.00 94.06 125 SER A C 1
ATOM 1000 O O . SER A 1 125 ? -2.216 5.264 -8.518 1.00 94.06 125 SER A O 1
ATOM 1002 N N . TRP A 1 126 ? -2.737 3.104 -8.258 1.00 94.88 126 TRP A N 1
ATOM 1003 C CA . TRP A 1 126 ? -1.419 2.723 -7.747 1.00 94.88 126 TRP A CA 1
ATOM 1004 C C . TRP A 1 126 ? -0.415 2.532 -8.883 1.00 94.88 126 TRP A C 1
ATOM 1006 O O . TRP A 1 126 ? -0.545 1.619 -9.697 1.00 94.88 126 TRP A O 1
ATOM 1016 N N . GLN A 1 127 ? 0.625 3.359 -8.882 1.00 92.12 127 GLN A N 1
ATOM 1017 C CA . GLN A 1 127 ? 1.799 3.229 -9.732 1.00 92.12 127 GLN A CA 1
ATOM 1018 C C . GLN A 1 127 ? 2.873 2.447 -8.979 1.00 92.12 127 GLN A C 1
ATOM 1020 O O . GLN A 1 127 ? 3.550 2.964 -8.087 1.00 92.12 127 GLN A O 1
ATOM 1025 N N . TRP A 1 128 ? 3.017 1.173 -9.319 1.00 90.38 128 TRP A N 1
ATOM 1026 C CA . TRP A 1 128 ? 4.034 0.303 -8.736 1.00 90.38 128 TRP A CA 1
ATOM 1027 C C . TRP A 1 128 ? 5.400 0.546 -9.377 1.00 90.38 128 TRP A C 1
ATOM 1029 O O . TRP A 1 128 ? 5.475 0.968 -10.533 1.00 90.38 128 TRP A O 1
ATOM 1039 N N . GLY A 1 129 ? 6.473 0.273 -8.6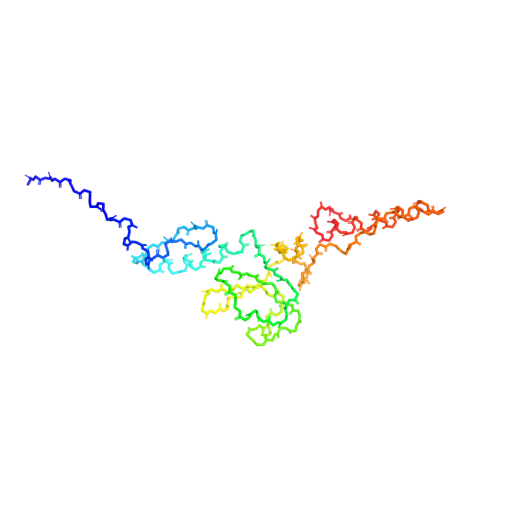25 1.00 76.88 129 GLY A N 1
ATOM 1040 C CA . GLY A 1 129 ? 7.844 0.255 -9.136 1.00 76.88 129 GLY A CA 1
ATOM 1041 C C . GLY A 1 129 ? 7.923 -0.429 -10.504 1.00 76.88 129 GLY A C 1
ATOM 1042 O O . GLY A 1 129 ? 7.210 -1.402 -10.756 1.00 76.88 129 GLY A O 1
ATOM 1043 N N . GLY A 1 130 ? 8.725 0.156 -11.398 1.00 67.56 130 GLY A N 1
ATOM 1044 C CA . GLY A 1 130 ? 8.655 -0.080 -12.839 1.00 67.56 130 GLY A CA 1
ATOM 1045 C C . GLY A 1 130 ? 8.743 -1.543 -13.272 1.00 67.56 130 GLY A C 1
ATOM 1046 O O . GLY A 1 130 ? 9.262 -2.399 -12.558 1.00 67.56 130 GLY A O 1
ATOM 1047 N N . SER A 1 131 ? 8.270 -1.813 -14.495 1.00 62.19 131 SER A N 1
ATOM 1048 C CA . SER A 1 131 ? 8.544 -3.086 -15.176 1.00 62.19 131 SER A CA 1
ATOM 1049 C C . SER A 1 131 ? 10.048 -3.384 -15.159 1.00 62.19 131 SER A C 1
ATOM 1051 O O . SER A 1 131 ? 10.830 -2.428 -15.201 1.00 62.19 131 SER A O 1
ATOM 1053 N N . PRO A 1 132 ? 10.462 -4.667 -15.122 1.00 68.50 132 PRO A N 1
ATOM 1054 C CA . PRO A 1 132 ? 11.871 -5.033 -15.180 1.00 68.50 132 PRO A CA 1
ATOM 1055 C C . PRO A 1 132 ? 12.569 -4.260 -16.298 1.00 68.50 132 PRO A C 1
ATOM 1057 O O . PRO A 1 132 ? 12.186 -4.357 -17.466 1.00 68.50 132 PRO A O 1
ATOM 1060 N N . ILE A 1 133 ? 13.553 -3.444 -15.927 1.00 74.06 133 ILE A N 1
ATOM 1061 C CA . ILE A 1 133 ? 14.374 -2.734 -16.899 1.00 74.06 133 ILE A CA 1
ATOM 1062 C C . ILE A 1 133 ? 15.321 -3.788 -17.460 1.00 74.06 133 ILE A C 1
ATOM 1064 O O . ILE A 1 133 ? 16.129 -4.340 -16.717 1.00 74.06 133 ILE A O 1
ATOM 1068 N N . ALA A 1 134 ? 15.162 -4.122 -18.740 1.00 74.19 134 ALA A N 1
ATOM 1069 C CA . ALA A 1 134 ? 16.026 -5.099 -19.383 1.00 74.19 134 ALA A CA 1
ATOM 1070 C C . ALA A 1 134 ? 17.481 -4.616 -19.340 1.00 74.19 134 ALA A C 1
ATOM 1072 O O . ALA A 1 134 ? 17.758 -3.442 -19.604 1.00 74.19 134 ALA A O 1
ATOM 1073 N N . ASP A 1 135 ? 18.399 -5.531 -19.035 1.00 74.50 135 ASP A N 1
ATOM 1074 C CA . ASP A 1 135 ? 19.824 -5.251 -19.152 1.00 74.50 135 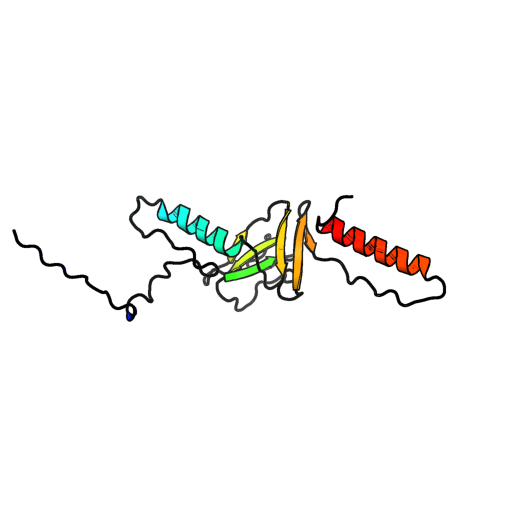ASP A CA 1
ATOM 1075 C C . ASP A 1 135 ? 20.169 -4.913 -20.606 1.00 74.50 135 ASP A C 1
ATOM 1077 O O . ASP A 1 135 ? 19.575 -5.440 -21.551 1.00 74.50 135 ASP A O 1
ATOM 1081 N N . ALA A 1 136 ? 21.163 -4.049 -20.799 1.00 72.31 136 ALA A N 1
ATOM 1082 C CA . ALA A 1 136 ? 21.725 -3.823 -22.121 1.00 72.31 136 ALA A CA 1
ATOM 1083 C C . ALA A 1 136 ? 22.489 -5.085 -22.560 1.00 72.31 136 ALA A C 1
ATOM 1085 O O . ALA A 1 136 ? 23.622 -5.328 -22.140 1.00 72.31 136 ALA A O 1
ATOM 1086 N N . ILE A 1 137 ? 21.863 -5.907 -23.400 1.00 69.56 137 ILE A N 1
ATOM 1087 C CA . ILE A 1 137 ? 22.469 -7.111 -23.974 1.00 69.56 137 ILE A CA 1
ATOM 1088 C C . ILE A 1 137 ? 23.217 -6.663 -25.228 1.00 69.56 137 ILE A C 1
ATOM 1090 O O . ILE A 1 137 ? 22.636 -6.653 -26.303 1.00 69.56 137 ILE A O 1
ATOM 1094 N N . GLY A 1 138 ? 24.465 -6.211 -25.069 1.00 67.25 138 GLY A N 1
ATOM 1095 C CA . GLY A 1 138 ? 25.226 -5.546 -26.133 1.00 67.25 138 GLY A CA 1
ATOM 1096 C C . GLY A 1 138 ? 25.026 -6.154 -27.529 1.00 67.25 138 GLY A C 1
ATOM 1097 O O . GLY A 1 138 ? 25.371 -7.312 -27.763 1.00 67.25 138 GLY A O 1
ATOM 1098 N N . GLY A 1 139 ? 24.476 -5.355 -28.444 1.00 69.44 139 GLY A N 1
ATOM 1099 C CA . GLY A 1 139 ? 24.233 -5.715 -29.837 1.00 69.44 139 GLY A CA 1
ATOM 1100 C C . GLY A 1 139 ? 25.036 -4.884 -30.840 1.00 69.44 139 GLY A C 1
ATOM 1101 O O . GLY A 1 139 ? 25.907 -4.083 -30.500 1.00 69.44 139 GLY A O 1
ATOM 1102 N N . SER A 1 140 ? 24.730 -5.049 -32.129 1.00 70.06 140 SER A N 1
ATOM 1103 C CA . SER A 1 140 ? 25.370 -4.283 -33.214 1.00 70.06 140 SER A CA 1
ATOM 1104 C C . SER A 1 140 ? 25.032 -2.785 -33.179 1.00 70.06 140 SER A C 1
ATOM 1106 O O . SER A 1 140 ? 25.684 -1.999 -33.864 1.00 70.06 140 SER A O 1
ATOM 1108 N N . VAL A 1 141 ? 24.022 -2.387 -32.390 1.00 76.50 141 VAL A N 1
ATOM 1109 C CA . VAL A 1 141 ? 23.534 -1.007 -32.257 1.00 76.50 141 VAL A CA 1
ATOM 1110 C C . VAL A 1 141 ? 23.486 -0.588 -30.780 1.00 76.50 141 VAL A C 1
ATOM 1112 O O . VAL A 1 141 ? 22.442 -0.216 -30.247 1.00 76.50 141 VAL A O 1
ATOM 1115 N N . VAL A 1 142 ? 24.649 -0.630 -30.123 1.00 77.69 142 VAL A N 1
ATOM 1116 C CA . VAL A 1 142 ? 24.818 -0.333 -28.686 1.00 77.69 142 VAL A CA 1
ATOM 1117 C C . VAL A 1 142 ? 24.174 0.997 -28.254 1.00 77.69 142 VAL A C 1
ATOM 1119 O O . VAL A 1 142 ? 23.562 1.049 -27.191 1.00 77.69 142 VAL A O 1
ATOM 1122 N N . ASP A 1 143 ? 24.256 2.067 -29.063 1.00 83.94 143 ASP A N 1
ATOM 1123 C CA . ASP A 1 143 ? 23.659 3.375 -28.708 1.00 83.94 143 ASP A CA 1
ATOM 1124 C C . ASP A 1 143 ? 22.129 3.317 -28.602 1.00 83.94 143 ASP A C 1
ATOM 1126 O O . ASP A 1 143 ? 21.548 3.880 -27.675 1.00 83.94 143 ASP A O 1
ATOM 1130 N N . VAL A 1 144 ? 21.466 2.616 -29.528 1.00 83.62 144 VAL A N 1
ATOM 1131 C CA . VAL A 1 144 ? 19.998 2.546 -29.566 1.00 83.62 144 VAL A CA 1
ATOM 1132 C C . VAL A 1 144 ? 19.468 1.738 -28.384 1.00 83.62 144 VAL A C 1
ATOM 1134 O O . VAL A 1 144 ? 18.512 2.162 -27.736 1.00 83.62 144 VAL A O 1
ATOM 1137 N N . GLU A 1 145 ? 20.114 0.617 -28.064 1.00 82.38 145 GLU A N 1
ATOM 1138 C CA . GLU A 1 145 ? 19.757 -0.225 -26.916 1.00 82.38 145 GLU A CA 1
ATOM 1139 C C . GLU A 1 145 ? 19.981 0.518 -25.592 1.00 82.38 145 GLU A C 1
ATOM 1141 O O . GLU A 1 145 ? 19.081 0.580 -24.752 1.00 82.38 145 GLU A O 1
ATOM 1146 N N . ALA A 1 146 ? 21.140 1.167 -25.432 1.00 84.38 146 ALA A N 1
ATOM 1147 C CA . ALA A 1 146 ? 21.443 1.955 -24.241 1.00 84.38 146 ALA A CA 1
ATOM 1148 C C . ALA A 1 146 ? 20.454 3.116 -24.055 1.00 84.38 146 ALA A C 1
ATOM 1150 O O . ALA A 1 146 ? 19.968 3.352 -22.947 1.00 84.38 146 ALA A O 1
ATOM 1151 N N . ARG A 1 147 ? 20.100 3.821 -25.138 1.00 86.81 147 ARG A N 1
ATOM 1152 C CA . ARG A 1 147 ? 19.120 4.915 -25.097 1.00 86.81 147 ARG A CA 1
ATOM 1153 C C . ARG A 1 147 ? 17.737 4.423 -24.680 1.00 86.81 147 ARG A C 1
ATOM 1155 O O . ARG A 1 147 ? 17.097 5.087 -23.870 1.00 86.81 147 ARG A O 1
ATOM 1162 N N . ALA A 1 148 ? 17.295 3.266 -25.173 1.00 84.94 148 ALA A N 1
ATOM 1163 C CA . ALA A 1 148 ? 16.012 2.680 -24.788 1.00 84.94 148 ALA A CA 1
ATOM 1164 C C . ALA A 1 148 ? 15.957 2.333 -23.286 1.00 84.94 148 ALA A C 1
ATOM 1166 O O . ALA A 1 148 ? 14.974 2.650 -22.606 1.00 84.94 148 ALA A O 1
ATOM 1167 N N . VAL A 1 149 ? 17.034 1.751 -22.748 1.00 86.12 149 VAL A N 1
ATOM 1168 C CA . VAL A 1 149 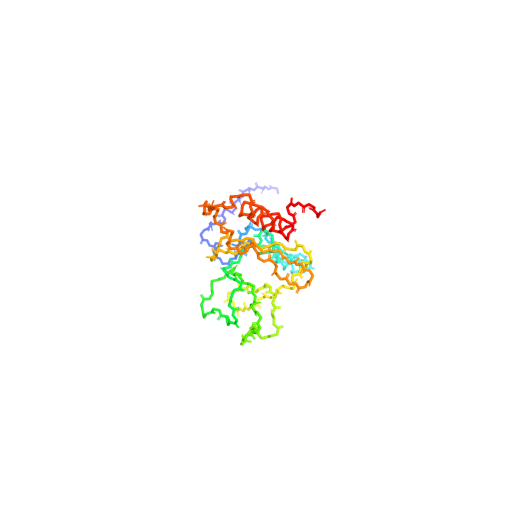? 17.160 1.447 -21.312 1.00 86.12 149 VAL A CA 1
ATOM 1169 C C . VAL A 1 149 ? 17.144 2.729 -20.474 1.00 86.12 149 VAL A C 1
ATOM 1171 O O . VAL A 1 149 ? 16.379 2.823 -19.513 1.00 86.12 149 VAL A O 1
ATOM 1174 N N . LEU A 1 150 ? 17.910 3.755 -20.864 1.00 89.06 150 LEU A N 1
ATOM 1175 C CA . LEU A 1 150 ? 17.942 5.046 -20.165 1.00 89.06 150 LEU A CA 1
ATOM 1176 C C . LEU A 1 150 ? 16.581 5.748 -20.175 1.00 89.06 150 LEU A C 1
ATOM 1178 O O . LEU A 1 150 ? 16.148 6.257 -19.143 1.00 89.06 150 LEU A O 1
ATOM 1182 N N . SER A 1 151 ? 15.877 5.748 -21.309 1.00 88.94 151 SER A N 1
ATOM 1183 C CA . SER A 1 151 ? 14.520 6.298 -21.391 1.00 88.94 151 SER A CA 1
ATOM 1184 C C . SER A 1 151 ? 13.554 5.575 -20.452 1.00 88.94 151 SER A C 1
ATOM 1186 O O . SER A 1 151 ? 12.740 6.225 -19.797 1.00 88.94 151 SER A O 1
ATOM 1188 N N . THR A 1 152 ? 13.678 4.251 -20.333 1.00 88.56 152 THR A N 1
ATOM 1189 C CA . THR A 1 152 ? 12.863 3.456 -19.404 1.00 88.56 152 THR A CA 1
ATOM 1190 C C . THR A 1 152 ? 13.174 3.820 -17.953 1.00 88.56 152 THR A C 1
ATOM 1192 O O . THR A 1 152 ? 12.253 4.074 -17.179 1.00 88.56 152 THR A O 1
ATOM 1195 N N . LEU A 1 153 ? 14.456 3.924 -17.590 1.00 89.00 153 LEU A N 1
ATOM 1196 C CA . LEU A 1 153 ? 14.884 4.301 -16.241 1.00 89.00 153 LEU A CA 1
ATOM 1197 C C . LEU A 1 153 ? 14.371 5.691 -15.853 1.00 89.00 153 LEU A C 1
ATOM 1199 O O . LEU A 1 153 ? 13.773 5.844 -14.791 1.00 89.00 153 LEU A O 1
ATOM 1203 N N . LEU A 1 154 ? 14.537 6.685 -16.731 1.00 89.94 154 LEU A N 1
ATOM 1204 C CA . LEU A 1 154 ? 14.034 8.041 -16.495 1.00 89.94 154 LEU A CA 1
ATOM 1205 C C . LEU A 1 154 ? 12.514 8.047 -16.296 1.00 89.94 154 LEU A C 1
ATOM 1207 O O . LEU A 1 154 ? 12.018 8.715 -15.392 1.00 89.94 154 LEU A O 1
ATOM 1211 N N . ASN A 1 155 ? 11.774 7.267 -17.087 1.00 87.81 155 ASN A N 1
ATOM 1212 C CA . ASN A 1 155 ? 10.326 7.159 -16.941 1.00 87.81 155 ASN A CA 1
ATOM 1213 C C . ASN A 1 155 ? 9.914 6.534 -15.597 1.00 87.81 155 ASN A C 1
ATOM 1215 O O . ASN A 1 155 ? 8.986 7.018 -14.948 1.00 87.81 155 ASN A O 1
ATOM 1219 N N . VAL A 1 156 ? 10.622 5.494 -15.142 1.00 87.06 156 VAL A N 1
ATOM 1220 C CA . VAL A 1 156 ? 10.387 4.891 -13.820 1.00 87.06 156 VAL A CA 1
ATOM 1221 C C . VAL A 1 156 ? 10.680 5.898 -12.709 1.00 87.06 156 VAL A C 1
ATOM 1223 O O . VAL A 1 156 ? 9.863 6.055 -11.803 1.00 87.06 156 VAL A O 1
ATOM 1226 N N . CYS A 1 157 ? 11.794 6.630 -12.797 1.00 88.00 157 CYS A N 1
ATOM 1227 C CA . CYS A 1 157 ? 12.131 7.670 -11.827 1.00 88.00 157 CYS A CA 1
ATOM 1228 C C . CYS A 1 157 ? 11.061 8.770 -11.766 1.00 88.00 157 CYS A C 1
ATOM 1230 O O . CYS A 1 157 ? 10.656 9.138 -10.666 1.00 88.00 157 CYS A O 1
ATOM 1232 N N . ARG A 1 158 ? 10.554 9.249 -12.908 1.00 88.06 158 ARG A N 1
ATOM 1233 C CA . ARG A 1 158 ? 9.472 10.253 -12.973 1.00 88.06 158 ARG A CA 1
ATOM 1234 C C . ARG A 1 158 ? 8.157 9.736 -12.405 1.00 88.06 158 ARG A C 1
ATOM 1236 O O . ARG A 1 158 ? 7.553 10.390 -11.565 1.00 88.06 158 ARG A O 1
ATOM 1243 N N . THR A 1 159 ? 7.758 8.520 -12.778 1.00 83.25 159 THR A N 1
ATOM 1244 C CA . THR A 1 159 ? 6.506 7.899 -12.304 1.00 83.25 159 THR A CA 1
ATOM 1245 C C . THR A 1 159 ? 6.502 7.716 -10.783 1.00 83.25 159 THR A C 1
ATOM 1247 O O . THR A 1 159 ? 5.477 7.885 -10.127 1.00 83.25 159 THR A O 1
ATOM 1250 N N . GLN A 1 160 ? 7.662 7.408 -10.199 1.00 84.88 160 GLN A N 1
ATOM 1251 C CA . GLN A 1 160 ? 7.830 7.319 -8.745 1.00 84.88 160 GLN A CA 1
ATOM 1252 C C . GLN A 1 160 ? 8.054 8.699 -8.086 1.00 84.88 160 GLN A C 1
ATOM 1254 O O . GLN A 1 160 ? 8.036 8.824 -6.861 1.00 84.88 160 GLN A O 1
ATOM 1259 N N . GLY A 1 161 ? 8.207 9.755 -8.889 1.00 85.81 161 GLY A N 1
ATOM 1260 C CA . GLY A 1 161 ? 8.474 11.135 -8.484 1.00 85.81 161 GLY A CA 1
ATOM 1261 C C . GLY A 1 161 ? 9.829 11.322 -7.807 1.00 85.81 161 GLY A C 1
ATOM 1262 O O . GLY A 1 161 ? 9.939 12.095 -6.859 1.00 85.81 161 GLY A O 1
ATOM 1263 N N . LEU A 1 162 ? 10.837 10.584 -8.278 1.00 88.25 162 LEU A N 1
ATOM 1264 C CA . LEU A 1 162 ? 12.241 10.735 -7.893 1.00 88.25 162 LEU A CA 1
ATOM 1265 C C . LEU A 1 162 ? 12.928 11.886 -8.641 1.00 88.25 162 LEU A C 1
ATOM 1267 O O . LEU A 1 162 ? 13.901 12.437 -8.133 1.00 88.25 162 LEU A O 1
ATOM 1271 N N . ILE A 1 163 ? 12.445 12.228 -9.839 1.00 91.06 163 ILE A N 1
ATOM 1272 C CA . ILE A 1 163 ? 12.942 13.328 -10.678 1.00 91.06 163 ILE A CA 1
ATOM 1273 C C . ILE A 1 163 ? 11.763 14.055 -11.341 1.00 91.06 163 ILE A C 1
ATOM 1275 O O . ILE A 1 163 ? 10.688 13.468 -11.479 1.00 91.06 163 ILE A O 1
ATOM 1279 N N . GLU A 1 164 ? 11.971 15.310 -11.740 1.00 85.94 164 GLU A N 1
ATOM 1280 C CA . GLU A 1 164 ? 11.006 16.092 -12.529 1.00 85.94 164 GLU A CA 1
ATOM 1281 C C . GLU A 1 164 ? 10.964 15.662 -14.010 1.00 85.94 164 GLU A C 1
ATOM 1283 O O . GLU A 1 164 ? 11.835 14.919 -14.484 1.00 85.94 164 GLU A O 1
ATOM 1288 N N . ASP A 1 165 ? 9.916 16.089 -14.721 1.00 74.75 165 ASP A N 1
ATOM 1289 C CA . ASP A 1 165 ? 9.726 15.815 -16.153 1.00 74.75 165 ASP A CA 1
ATOM 1290 C C . ASP A 1 165 ? 10.697 16.599 -17.044 1.00 74.75 165 ASP A C 1
ATOM 1292 O O . ASP A 1 165 ? 10.794 17.838 -16.900 1.00 74.75 165 ASP A O 1
#

Secondary structure (DSSP, 8-state):
-----------TTS-TT---B-TTT-PBPPPS-STTHHHHHHHHHHHHHHHTTEEES-S--SS--SSPPTT-EEEPPSS--GGGTT-TTPEEEE-SSSEEEEPPPTT-EEEETTTTEEEEEETTEEEESPSP-------TTHHHHHHHHHHHHHHHHHHTTSS--

pLDDT: mean 83.89, std 17.21, range [29.5, 98.19]

Sequence (165 aa):
MQIYNGLFLFSRKELNLVNDTTARLELPYIFTNQSQKEITHNEALERLDWLVQTKIESAQLTVPPVSPEEGQCWVVATGGSGEWSGKETQIARWQGTGWVFHEPIEGQNVWASDRQIVGRFVSGSWQWGGSPIADAIGGSVVDVEARAVLSTLLNVCRTQGLIED

Radius of gyration: 23.38 Å; chains: 1; bounding box: 42×33×94 Å

Foldseek 3Di:
DDDDDDPPPDPPVVPPPDLQAADAPRHGADDPPPVCPSVVVVVVRNVCRQQPQHEAQEAPDQEDDPDDDAFHKYQHDPNHDDLCPPVHRWIWGDHPPHIDTDDDDAQRWYAHPNVRWIWGQHPNDTDIQADPQDDQPDDPCSPVSVVVSVVRVVVSCVSNPVDDD